Protein AF-A0A7X6A650-F1 (afdb_monomer_lite)

Secondary structure (DSSP, 8-state):
----SSHHHHHHHHHSHHHHHHHHHIIIII-SS-------------SS--TTS-HHHHHHH-

InterPro domains:
  IPR011008 Dimeric alpha-beta barrel [SSF54909] (2-46)
  IPR052936 Jasmonate Hydroxylase-like [PTHR37811] (2-54)

Radius of gyration: 17.83 Å; chains: 1; bounding box: 32×20×44 Å

Structure (mmCIF, N/CA/C/O backbone):
data_AF-A0A7X6A650-F1
#
_entry.id   AF-A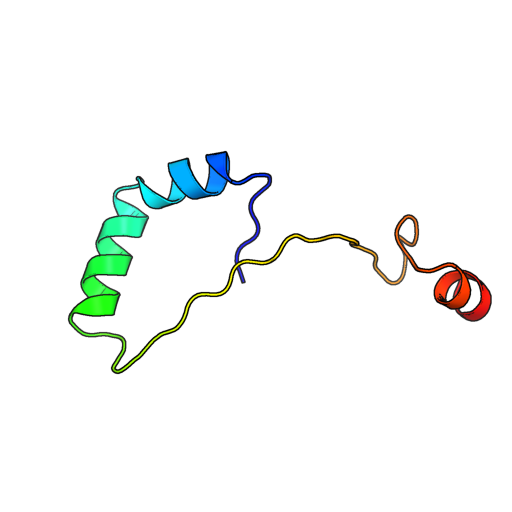0A7X6A650-F1
#
loop_
_atom_site.group_PDB
_atom_site.id
_atom_site.type_symbol
_atom_site.label_atom_id
_atom_site.label_alt_id
_atom_site.label_comp_id
_atom_site.label_asym_id
_atom_site.label_entity_id
_atom_site.label_seq_id
_atom_site.pdbx_PDB_ins_code
_atom_site.Cartn_x
_atom_site.Cartn_y
_atom_site.Cartn_z
_atom_site.occupancy
_atom_site.B_iso_or_equiv
_atom_site.auth_seq_id
_atom_site.auth_comp_id
_atom_site.auth_asym_id
_atom_site.auth_atom_id
_atom_site.pdbx_PDB_model_num
ATOM 1 N N . MET A 1 1 ? -6.979 -0.642 -2.309 1.00 74.81 1 MET A N 1
ATOM 2 C CA . MET A 1 1 ? -5.575 -1.056 -2.099 1.00 74.81 1 MET A CA 1
ATOM 3 C C . MET A 1 1 ? -4.823 0.188 -1.662 1.00 74.81 1 MET A C 1
ATOM 5 O O . MET A 1 1 ? -5.100 1.237 -2.228 1.00 74.81 1 MET A O 1
ATOM 9 N N . ALA A 1 2 ? -4.023 0.119 -0.600 1.00 88.19 2 ALA A N 1
ATOM 10 C CA . ALA A 1 2 ? -3.267 1.267 -0.098 1.00 88.19 2 ALA A CA 1
ATOM 11 C C . ALA A 1 2 ? -1.794 1.087 -0.469 1.00 88.19 2 ALA A C 1
ATOM 13 O O . ALA A 1 2 ? -1.301 -0.039 -0.408 1.00 88.19 2 ALA A O 1
ATOM 14 N N . PHE A 1 3 ? -1.136 2.179 -0.843 1.00 93.31 3 PHE A N 1
ATOM 15 C CA . PHE A 1 3 ? 0.290 2.224 -1.143 1.00 93.31 3 PHE A CA 1
ATOM 16 C C . PHE A 1 3 ? 0.972 3.098 -0.100 1.00 93.31 3 PHE A C 1
ATOM 18 O O . PHE A 1 3 ? 0.410 4.104 0.337 1.00 93.31 3 PHE A O 1
ATOM 25 N N . PHE A 1 4 ? 2.151 2.667 0.317 1.00 94.31 4 PHE A N 1
ATOM 26 C CA . PHE A 1 4 ? 2.992 3.356 1.278 1.00 94.31 4 PHE A CA 1
ATOM 27 C C . PHE A 1 4 ? 4.410 3.315 0.734 1.00 94.31 4 PHE A C 1
ATOM 29 O O . PHE A 1 4 ? 4.797 2.303 0.151 1.00 94.31 4 PHE A O 1
ATOM 36 N N . ASP A 1 5 ? 5.148 4.405 0.919 1.00 94.06 5 ASP A N 1
ATOM 37 C CA . ASP A 1 5 ? 6.519 4.511 0.418 1.00 94.06 5 ASP A CA 1
ATOM 38 C C . ASP A 1 5 ? 7.443 3.491 1.099 1.00 94.06 5 ASP A C 1
ATOM 40 O O . ASP A 1 5 ? 8.285 2.877 0.452 1.00 94.06 5 ASP A O 1
ATOM 44 N N . ASP A 1 6 ? 7.251 3.284 2.405 1.00 94.06 6 ASP A N 1
ATOM 45 C CA . ASP A 1 6 ? 8.039 2.371 3.225 1.00 94.06 6 ASP A CA 1
ATOM 46 C C . ASP A 1 6 ? 7.233 1.809 4.415 1.00 94.06 6 ASP A C 1
ATOM 48 O O . ASP A 1 6 ? 6.095 2.209 4.702 1.00 94.06 6 ASP A O 1
ATOM 52 N N . GLU A 1 7 ? 7.839 0.862 5.132 1.00 93.88 7 GLU A N 1
ATOM 53 C CA . GLU A 1 7 ? 7.249 0.242 6.324 1.00 93.88 7 GLU A CA 1
ATOM 54 C C . GLU A 1 7 ? 7.068 1.255 7.474 1.00 93.88 7 GLU A C 1
ATOM 56 O O . GLU A 1 7 ? 6.127 1.144 8.268 1.00 93.88 7 GLU A O 1
ATOM 61 N N . ASP A 1 8 ? 7.896 2.301 7.547 1.00 96.25 8 ASP A N 1
ATOM 62 C CA . ASP A 1 8 ? 7.760 3.347 8.563 1.00 96.25 8 ASP A CA 1
ATOM 63 C C . ASP A 1 8 ? 6.507 4.205 8.325 1.00 96.25 8 ASP A C 1
ATOM 65 O O . ASP A 1 8 ? 5.829 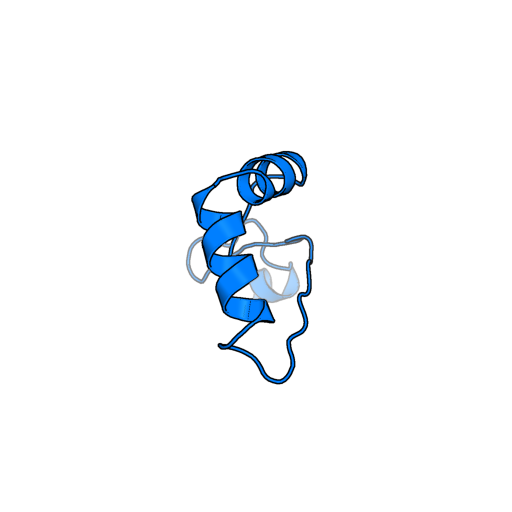4.607 9.277 1.00 96.25 8 ASP A O 1
ATOM 69 N N . ALA A 1 9 ? 6.135 4.456 7.070 1.00 96.31 9 ALA A N 1
ATOM 70 C CA . ALA A 1 9 ? 4.904 5.126 6.676 1.00 96.31 9 ALA A CA 1
ATOM 71 C C . ALA A 1 9 ? 3.684 4.288 7.068 1.00 96.31 9 ALA A C 1
ATOM 73 O O . ALA A 1 9 ? 2.727 4.830 7.635 1.00 96.31 9 ALA A O 1
ATOM 74 N N . VAL A 1 10 ? 3.748 2.963 6.882 1.00 94.50 10 VAL A N 1
ATOM 75 C CA . VAL A 1 10 ? 2.735 2.025 7.393 1.00 94.50 10 VAL A CA 1
ATOM 76 C C . VAL A 1 10 ? 2.646 2.126 8.918 1.00 94.50 10 VAL A C 1
ATOM 78 O O . VAL A 1 10 ? 1.548 2.251 9.474 1.00 94.50 10 VAL A O 1
ATOM 81 N N . ALA A 1 11 ? 3.782 2.119 9.619 1.00 94.88 11 ALA A N 1
ATOM 82 C CA . ALA A 1 11 ? 3.831 2.197 11.075 1.00 94.88 11 ALA A CA 1
ATOM 83 C C . ALA A 1 11 ? 3.247 3.515 11.612 1.00 94.88 11 ALA A C 1
ATOM 85 O O . ALA A 1 11 ? 2.486 3.497 12.587 1.00 94.88 11 ALA A O 1
ATOM 86 N N . ARG A 1 12 ? 3.549 4.653 10.973 1.00 97.12 12 ARG A N 1
ATOM 87 C CA . ARG A 1 12 ? 2.959 5.965 11.295 1.00 97.12 12 ARG A CA 1
ATOM 88 C C . ARG A 1 12 ? 1.452 5.959 11.056 1.00 97.12 12 ARG A C 1
ATOM 90 O O . ARG A 1 12 ? 0.692 6.306 11.961 1.00 97.12 12 ARG A O 1
ATOM 97 N N . TRP A 1 13 ? 1.007 5.495 9.890 1.00 95.44 13 TRP A N 1
ATOM 98 C CA . TRP A 1 13 ? -0.412 5.422 9.541 1.00 95.44 13 TRP A CA 1
ATOM 99 C C . TRP A 1 13 ? -1.215 4.569 10.533 1.00 95.44 13 TRP A C 1
ATOM 101 O O . TRP A 1 13 ? -2.259 5.010 11.026 1.00 95.44 13 TRP A O 1
ATOM 111 N N . ARG A 1 14 ? -0.699 3.396 10.925 1.00 95.06 14 ARG A N 1
ATOM 112 C CA . ARG A 1 14 ? -1.342 2.501 11.908 1.00 95.06 14 ARG A CA 1
ATOM 113 C C . ARG A 1 14 ? -1.528 3.137 13.288 1.00 95.06 14 ARG A C 1
ATOM 115 O O . ARG A 1 14 ? -2.400 2.712 14.050 1.00 95.06 14 ARG A O 1
ATOM 122 N N . LYS A 1 15 ? -0.713 4.135 13.638 1.00 95.81 15 LYS A N 1
ATOM 123 C CA . LYS A 1 15 ? -0.797 4.854 14.918 1.00 95.81 15 LYS A CA 1
ATOM 124 C C . LYS A 1 15 ? -1.809 6.002 14.894 1.00 95.81 15 LYS A C 1
ATOM 126 O O . LYS A 1 15 ? -2.155 6.495 15.965 1.00 95.81 15 LYS A O 1
ATOM 131 N N . THR A 1 16 ? -2.322 6.397 13.726 1.00 97.62 16 THR A N 1
ATOM 132 C CA . THR A 1 16 ? -3.290 7.499 13.628 1.00 97.62 16 THR A CA 1
ATOM 133 C C . THR A 1 16 ? -4.612 7.170 14.346 1.00 97.62 16 THR A C 1
ATOM 135 O O . THR A 1 16 ? -5.104 6.036 14.259 1.00 97.62 16 THR A O 1
ATOM 138 N N . PRO A 1 17 ? -5.234 8.141 15.046 1.00 97.19 17 PRO A N 1
ATOM 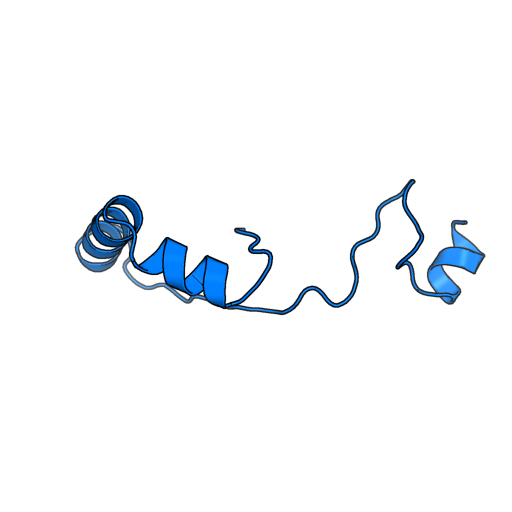139 C CA . PRO A 1 17 ? -6.521 7.936 15.715 1.00 97.19 17 PRO A CA 1
ATOM 140 C C . PRO A 1 17 ? -7.633 7.478 14.764 1.00 97.19 17 PRO A C 1
ATOM 142 O O . PRO A 1 17 ? -8.455 6.635 15.122 1.00 97.19 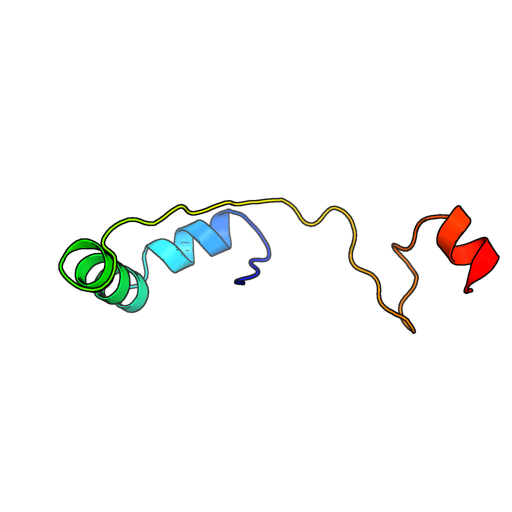17 PRO A O 1
ATOM 145 N N . GLN A 1 18 ? -7.635 7.994 13.534 1.00 96.25 18 GLN A N 1
ATOM 146 C CA . GLN A 1 18 ? -8.601 7.653 12.494 1.00 96.25 18 GLN A CA 1
ATOM 147 C C . GLN A 1 18 ? -8.498 6.173 12.122 1.00 96.25 18 GLN A C 1
ATOM 149 O O . GLN A 1 18 ? -9.510 5.469 12.135 1.00 96.25 18 GLN A O 1
ATOM 154 N N . HIS A 1 19 ? -7.281 5.676 11.865 1.00 94.75 19 HIS A N 1
ATOM 155 C CA . HIS A 1 19 ? -7.071 4.261 11.571 1.00 94.75 19 HIS A CA 1
ATOM 156 C C . HIS A 1 19 ? -7.532 3.374 12.733 1.00 94.75 19 HIS A C 1
ATOM 158 O O . HIS A 1 19 ? -8.277 2.418 12.516 1.00 94.75 19 HIS A O 1
ATOM 164 N N . ARG A 1 20 ? -7.169 3.717 13.977 1.00 95.75 20 ARG A N 1
ATOM 165 C CA . ARG A 1 20 ? -7.583 2.955 15.170 1.00 95.75 20 ARG A CA 1
ATOM 166 C C . ARG A 1 20 ? -9.100 2.922 15.348 1.00 95.75 20 ARG A C 1
ATOM 168 O O . ARG A 1 20 ? -9.651 1.868 15.665 1.00 95.75 20 ARG A O 1
ATOM 175 N N . ARG A 1 21 ? -9.789 4.040 15.101 1.00 95.38 21 ARG A N 1
ATOM 176 C CA . ARG A 1 21 ? -11.257 4.115 15.171 1.00 95.38 21 ARG A CA 1
ATOM 177 C C . ARG A 1 21 ? -11.914 3.187 14.151 1.00 95.38 21 ARG A C 1
ATOM 179 O O . ARG A 1 21 ? -12.801 2.416 14.511 1.00 95.38 21 ARG A O 1
ATOM 186 N N . VAL A 1 22 ? -11.461 3.230 12.898 1.00 92.25 22 VAL A N 1
ATOM 187 C CA . VAL A 1 22 ? -11.980 2.355 11.833 1.00 92.25 22 VAL A CA 1
ATOM 188 C C . VAL A 1 22 ? -11.655 0.890 12.124 1.00 92.25 22 VAL A C 1
ATOM 190 O O . VAL A 1 22 ? -12.514 0.030 11.955 1.00 92.25 22 VAL A O 1
ATOM 193 N N . GLN A 1 23 ? -10.459 0.593 12.635 1.00 92.50 23 GLN A N 1
ATOM 194 C CA . GLN A 1 23 ? -10.064 -0.761 13.020 1.00 92.50 23 GLN A CA 1
ATOM 195 C C . GLN A 1 23 ? -10.958 -1.330 14.133 1.00 92.50 23 GLN A C 1
ATOM 197 O O . GLN A 1 23 ? -11.392 -2.480 14.042 1.00 92.50 23 GLN A O 1
ATOM 202 N N . ALA A 1 24 ? -11.271 -0.538 15.161 1.00 93.25 24 ALA A N 1
ATOM 203 C CA . ALA A 1 24 ? -12.160 -0.951 16.247 1.00 93.25 24 ALA A CA 1
ATOM 204 C C . ALA A 1 24 ? -13.592 -1.217 15.751 1.00 93.25 24 ALA A C 1
ATOM 206 O O . ALA A 1 24 ? -14.209 -2.220 16.123 1.00 93.25 24 ALA A O 1
ATOM 207 N N . LEU A 1 25 ? -14.111 -0.361 14.864 1.00 93.88 25 LEU A N 1
ATOM 208 C CA . LEU A 1 25 ? -15.417 -0.564 14.234 1.00 93.88 25 LEU A CA 1
ATOM 209 C C . LEU A 1 25 ? -15.422 -1.831 13.360 1.00 93.88 25 LEU A C 1
ATOM 211 O O . LEU A 1 25 ? -16.335 -2.650 13.454 1.00 93.88 25 LEU A O 1
ATOM 215 N N . GLY A 1 26 ? -14.349 -2.033 12.592 1.00 91.75 26 GLY A N 1
ATOM 216 C CA . GLY A 1 26 ? -14.116 -3.218 11.771 1.00 91.75 26 GLY A CA 1
ATOM 217 C C . GLY A 1 26 ? -14.231 -4.517 12.560 1.00 91.75 26 GLY A C 1
ATOM 218 O O . GLY A 1 26 ? -15.001 -5.400 12.191 1.00 91.75 26 GLY A O 1
ATOM 219 N N . ARG A 1 27 ? -13.504 -4.599 13.681 1.00 89.25 27 ARG A N 1
ATOM 220 C CA . ARG A 1 27 ? -13.459 -5.783 14.555 1.00 89.25 27 ARG A CA 1
ATOM 221 C C . ARG A 1 27 ? -14.752 -6.038 15.315 1.00 89.25 27 ARG A C 1
ATOM 223 O O . ARG A 1 27 ? -15.027 -7.181 15.649 1.00 89.25 27 ARG A O 1
ATOM 230 N N . SER A 1 28 ? -15.489 -4.984 15.651 1.00 90.75 28 SER A N 1
ATOM 231 C CA . SER A 1 28 ? -16.685 -5.122 16.479 1.00 90.75 28 SER A CA 1
ATOM 232 C C . SER A 1 28 ? -17.945 -5.401 15.668 1.00 90.75 28 SER A C 1
ATOM 234 O O . SER A 1 28 ? -18.855 -6.026 16.204 1.00 90.75 28 SER A O 1
ATOM 236 N N . ARG A 1 29 ? -18.054 -4.881 14.434 1.00 89.25 29 ARG A N 1
ATOM 237 C CA . ARG A 1 29 ? -19.361 -4.809 13.751 1.00 89.25 29 ARG A CA 1
ATOM 238 C C . ARG A 1 29 ? -19.342 -4.945 12.231 1.00 89.25 29 ARG A C 1
ATOM 240 O O . ARG A 1 29 ? -20.385 -5.262 11.676 1.00 89.25 29 ARG A O 1
ATOM 247 N N . LEU A 1 30 ? -18.228 -4.665 11.547 1.00 88.94 30 LEU A N 1
ATOM 248 C CA . LEU A 1 30 ? -18.259 -4.552 10.078 1.00 88.94 30 LEU A CA 1
ATOM 249 C C . LEU A 1 30 ? -17.820 -5.815 9.340 1.00 88.94 30 LEU A C 1
ATOM 251 O O . LEU A 1 30 ? -18.232 -6.010 8.201 1.00 88.94 30 LEU A O 1
ATOM 255 N N . PHE A 1 31 ? -16.984 -6.658 9.950 1.00 86.12 31 PHE A N 1
ATOM 256 C CA . PHE A 1 31 ? -16.444 -7.842 9.283 1.00 86.12 31 PHE A CA 1
ATOM 257 C C . PHE A 1 31 ? -16.683 -9.101 10.113 1.00 86.12 31 PHE A C 1
ATOM 259 O O . PHE A 1 31 ? -16.236 -9.184 11.253 1.00 86.12 31 PHE A O 1
ATOM 266 N N . THR A 1 32 ? -17.309 -10.115 9.512 1.00 87.56 32 THR A N 1
ATOM 267 C CA . THR A 1 32 ? -17.377 -11.470 10.088 1.00 87.56 32 THR A CA 1
ATOM 268 C C . THR A 1 32 ? -15.999 -12.142 10.072 1.00 87.56 32 THR A C 1
ATOM 270 O O . THR A 1 32 ? -15.632 -12.842 11.010 1.00 87.56 32 THR A O 1
ATOM 273 N N . GLN A 1 33 ? -15.204 -11.886 9.027 1.00 86.62 33 GLN A N 1
ATOM 274 C CA . GLN A 1 33 ? -13.810 -12.310 8.901 1.00 86.62 33 GLN A CA 1
ATOM 275 C C . GLN A 1 33 ? -13.069 -11.362 7.947 1.00 86.62 33 GLN A C 1
ATOM 277 O O . GLN A 1 33 ? -13.652 -10.871 6.983 1.00 86.62 33 GLN A O 1
ATOM 282 N N . TYR A 1 34 ? -11.780 -11.109 8.190 1.00 86.19 34 TYR A N 1
ATOM 283 C CA . TYR A 1 34 ? -10.934 -10.332 7.279 1.00 86.19 34 TYR A CA 1
ATOM 284 C C . TYR A 1 34 ? -9.483 -10.835 7.280 1.00 86.19 34 TYR A C 1
ATOM 286 O O . TYR A 1 34 ? -8.999 -11.375 8.275 1.00 86.19 34 TYR A O 1
ATOM 294 N N . ARG A 1 35 ? -8.773 -10.636 6.160 1.00 89.50 35 ARG A N 1
ATOM 295 C CA . ARG A 1 35 ? -7.338 -10.928 6.006 1.00 89.50 35 ARG A CA 1
ATOM 296 C C . ARG A 1 35 ? -6.640 -9.741 5.353 1.00 89.50 35 ARG A C 1
ATOM 298 O O . ARG A 1 35 ? -7.074 -9.274 4.305 1.00 89.50 35 ARG A O 1
ATOM 305 N N . LEU A 1 36 ? -5.538 -9.295 5.951 1.00 87.62 36 LEU A N 1
ATOM 306 C CA . LEU A 1 36 ? -4.638 -8.308 5.356 1.00 87.62 36 LEU A CA 1
ATOM 307 C C . LEU A 1 36 ? -3.464 -9.031 4.689 1.00 87.62 36 LEU A C 1
ATOM 309 O O . LEU A 1 36 ? -2.993 -10.053 5.192 1.00 87.62 36 LEU A O 1
ATOM 313 N N . ARG A 1 37 ? -3.010 -8.513 3.548 1.00 91.88 37 ARG A N 1
ATOM 314 C CA . ARG A 1 37 ? -1.801 -8.960 2.851 1.00 91.88 37 ARG A CA 1
ATOM 315 C C . ARG A 1 37 ? -0.966 -7.731 2.528 1.00 91.88 37 ARG A C 1
ATOM 317 O O . ARG A 1 37 ? -1.524 -6.739 2.068 1.00 91.88 37 ARG A O 1
ATOM 324 N N . MET A 1 38 ? 0.332 -7.834 2.776 1.00 90.44 38 MET A N 1
ATOM 325 C CA . MET A 1 38 ? 1.327 -6.835 2.407 1.00 90.44 38 MET A CA 1
ATOM 326 C C . MET A 1 38 ? 2.258 -7.465 1.379 1.00 90.44 38 MET A C 1
ATOM 328 O O . MET A 1 38 ? 2.560 -8.656 1.475 1.00 90.44 38 MET A O 1
ATOM 332 N N . ALA A 1 39 ? 2.658 -6.683 0.387 1.00 93.25 39 ALA A N 1
ATOM 333 C CA . ALA A 1 39 ? 3.600 -7.087 -0.641 1.00 93.25 39 ALA A CA 1
ATOM 334 C C . ALA A 1 39 ? 4.419 -5.866 -1.054 1.00 93.25 39 ALA A C 1
ATOM 336 O O . ALA A 1 39 ? 3.899 -4.750 -1.061 1.00 93.25 39 ALA A O 1
ATOM 337 N N . GLU A 1 40 ? 5.677 -6.098 -1.405 1.00 92.88 40 GLU A N 1
ATOM 338 C CA . GLU A 1 40 ? 6.550 -5.077 -1.967 1.00 92.88 40 GLU A CA 1
ATOM 339 C C . GLU A 1 40 ? 6.286 -4.938 -3.469 1.00 92.88 40 GLU A C 1
ATOM 341 O O . GLU A 1 40 ? 6.165 -5.933 -4.195 1.00 92.88 40 GLU A O 1
ATOM 346 N N . VAL A 1 41 ? 6.190 -3.697 -3.945 1.00 93.06 41 VAL A N 1
ATOM 347 C CA . VAL A 1 41 ? 6.096 -3.416 -5.377 1.00 93.06 41 VAL A CA 1
ATOM 348 C C . VAL A 1 41 ? 7.502 -3.485 -5.956 1.00 93.06 41 VAL A C 1
ATOM 350 O O . VAL A 1 41 ? 8.288 -2.557 -5.824 1.00 93.06 41 VAL A O 1
ATOM 353 N N . THR A 1 42 ? 7.820 -4.604 -6.601 1.00 93.94 42 THR A N 1
ATOM 354 C CA . THR A 1 42 ? 9.141 -4.806 -7.222 1.00 93.94 42 THR A CA 1
ATOM 355 C C . THR A 1 42 ? 9.269 -4.142 -8.591 1.00 93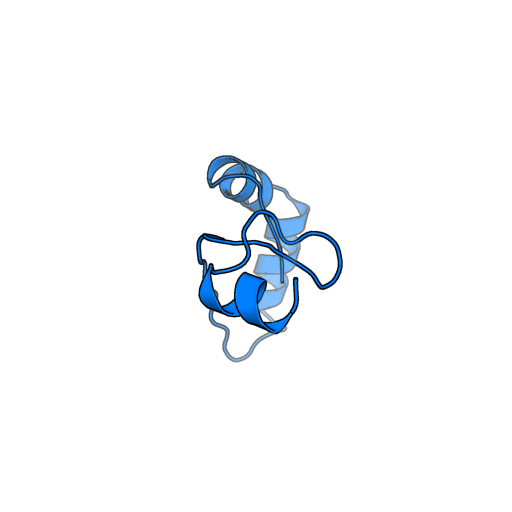.94 42 THR A C 1
ATOM 357 O O . THR A 1 42 ? 10.386 -3.924 -9.057 1.00 93.94 42 THR A O 1
ATOM 360 N N . ARG A 1 43 ? 8.137 -3.875 -9.261 1.00 93.38 43 ARG A N 1
ATOM 361 C CA . ARG A 1 43 ? 8.049 -3.204 -10.565 1.00 93.38 43 ARG A CA 1
ATOM 362 C C . ARG A 1 43 ? 6.721 -2.462 -10.696 1.00 93.38 43 ARG A C 1
ATOM 364 O O . ARG A 1 43 ? 5.676 -3.054 -10.431 1.00 93.38 43 ARG A O 1
ATOM 371 N N . ASP A 1 44 ? 6.765 -1.229 -11.183 1.00 93.38 44 ASP A N 1
ATOM 372 C CA . ASP A 1 44 ? 5.597 -0.425 -11.554 1.00 93.38 44 ASP A CA 1
ATOM 373 C C . ASP A 1 44 ? 5.799 0.196 -12.944 1.00 93.38 44 ASP A C 1
ATOM 375 O O . ASP A 1 44 ? 6.758 0.934 -13.183 1.00 93.38 44 ASP A O 1
ATOM 379 N N . TYR A 1 45 ? 4.932 -0.159 -13.890 1.00 94.44 45 TYR A N 1
ATOM 380 C CA . TYR A 1 45 ? 4.981 0.332 -15.263 1.00 94.44 45 TYR A CA 1
ATOM 381 C C . TYR A 1 45 ? 3.585 0.331 -15.890 1.00 94.44 45 TYR A C 1
ATOM 383 O O . TYR A 1 45 ? 2.732 -0.504 -15.592 1.00 94.44 45 TYR A O 1
ATOM 391 N N . GLY A 1 46 ? 3.364 1.274 -16.800 1.00 90.62 46 GLY A N 1
ATOM 392 C CA . GLY A 1 46 ? 2.118 1.433 -17.540 1.00 90.62 46 GLY A CA 1
ATOM 393 C C . GLY A 1 46 ? 2.332 1.373 -19.048 1.00 90.62 46 GLY A C 1
ATOM 394 O O . GLY A 1 46 ? 3.432 1.138 -19.543 1.00 90.62 46 GLY A O 1
ATOM 395 N N . GLY A 1 47 ? 1.268 1.640 -19.810 1.00 89.06 47 GLY A N 1
ATOM 396 C CA . GLY A 1 47 ? 1.349 1.649 -21.275 1.00 89.06 47 GLY A CA 1
ATOM 397 C C . GLY A 1 47 ? 2.350 2.672 -21.829 1.00 89.06 47 GLY A C 1
ATOM 398 O O . GLY A 1 47 ? 3.003 2.391 -22.826 1.00 89.06 47 GLY A O 1
ATOM 399 N N . ARG A 1 48 ? 2.499 3.829 -21.164 1.00 88.25 48 ARG A N 1
ATOM 400 C CA . ARG A 1 48 ? 3.424 4.908 -21.568 1.00 88.25 48 ARG A CA 1
ATOM 401 C C . ARG A 1 48 ? 4.744 4.911 -20.794 1.00 88.25 48 ARG A C 1
ATOM 403 O O . ARG A 1 48 ? 5.792 5.084 -21.400 1.00 88.25 48 ARG A O 1
ATOM 410 N N . ASN A 1 49 ? 4.704 4.733 -19.472 1.00 91.25 49 ASN A N 1
ATOM 411 C CA . ASN A 1 49 ? 5.916 4.640 -18.657 1.00 91.25 49 ASN A CA 1
ATOM 412 C C . ASN A 1 49 ? 6.359 3.176 -18.593 1.00 91.25 49 ASN A C 1
ATOM 414 O O . ASN A 1 49 ? 5.744 2.385 -17.880 1.00 91.25 49 ASN A O 1
ATOM 418 N N . ARG A 1 50 ? 7.393 2.824 -19.363 1.00 92.94 50 ARG A N 1
ATOM 419 C CA . ARG A 1 50 ? 7.880 1.445 -19.516 1.00 92.94 50 ARG A CA 1
ATOM 420 C C . ARG A 1 50 ? 9.243 1.202 -18.862 1.00 92.94 50 ARG A C 1
ATOM 422 O O . ARG A 1 50 ? 9.859 0.174 -19.136 1.00 92.94 50 ARG A O 1
ATOM 429 N N . ASP A 1 51 ? 9.724 2.100 -18.002 1.00 93.06 51 ASP A N 1
ATOM 430 C CA . ASP A 1 51 ? 11.088 2.022 -17.456 1.00 93.06 51 ASP A CA 1
ATOM 431 C C . ASP A 1 51 ? 11.336 0.737 -16.662 1.00 93.06 51 ASP A C 1
ATOM 433 O O . ASP A 1 51 ? 12.389 0.116 -16.803 1.00 93.06 51 ASP A O 1
ATOM 437 N N . GLN A 1 52 ? 10.328 0.282 -15.917 1.00 94.94 52 GLN A N 1
ATOM 438 C CA . GLN A 1 52 ? 10.379 -0.951 -15.127 1.00 94.94 52 GLN A CA 1
AT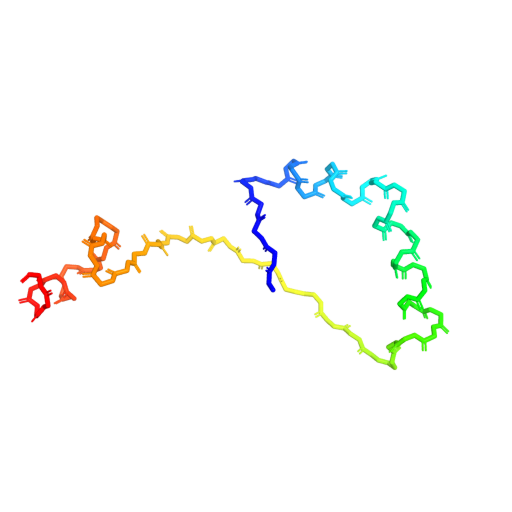OM 439 C C . GLN A 1 52 ? 9.764 -2.163 -15.850 1.00 94.94 52 GLN A C 1
ATOM 441 O O . GLN A 1 52 ? 9.645 -3.239 -15.258 1.00 94.94 52 GLN A O 1
ATOM 446 N N . ALA A 1 53 ? 9.349 -2.010 -17.115 1.00 95.31 53 ALA A N 1
ATOM 447 C CA . ALA A 1 53 ? 8.747 -3.098 -17.877 1.00 95.31 53 ALA A CA 1
ATOM 448 C C . ALA A 1 53 ? 9.784 -4.204 -18.164 1.00 95.31 53 ALA A C 1
ATOM 450 O O . ALA A 1 53 ? 10.928 -3.892 -18.514 1.00 95.31 53 ALA A O 1
ATOM 451 N N . PRO A 1 54 ? 9.401 -5.490 -18.063 1.00 94.69 54 PRO A N 1
ATOM 452 C CA . PRO A 1 54 ? 10.254 -6.613 -18.444 1.00 94.69 54 PRO A CA 1
ATOM 453 C C . PRO A 1 54 ? 10.791 -6.496 -19.878 1.00 94.69 54 PRO A C 1
ATOM 455 O O . PRO A 1 54 ? 10.126 -5.935 -20.751 1.00 94.69 54 PRO A O 1
ATOM 458 N N . ALA A 1 55 ? 11.990 -7.028 -20.132 1.00 93.88 55 ALA A N 1
ATOM 459 C CA . ALA A 1 55 ? 12.670 -6.886 -21.423 1.00 93.88 55 ALA A CA 1
ATOM 460 C C . ALA A 1 55 ? 11.869 -7.485 -22.593 1.00 93.88 55 ALA A C 1
ATOM 462 O O . ALA A 1 55 ? 11.747 -6.858 -23.643 1.00 93.88 55 ALA A O 1
ATOM 463 N N . ASP A 1 56 ? 11.266 -8.653 -22.388 1.00 94.56 56 ASP A N 1
ATOM 464 C CA . ASP A 1 56 ? 10.347 -9.295 -23.330 1.00 94.56 56 ASP A CA 1
ATOM 465 C C . ASP A 1 56 ? 9.108 -8.424 -23.587 1.00 94.56 56 ASP A C 1
ATOM 467 O O . ASP A 1 56 ? 8.731 -8.188 -24.734 1.00 94.56 56 ASP A O 1
ATOM 471 N N . SER A 1 57 ? 8.530 -7.837 -22.536 1.00 93.31 57 SER A N 1
ATOM 472 C CA . SER A 1 57 ? 7.402 -6.911 -22.670 1.00 93.31 57 SER A CA 1
ATOM 473 C C . SER A 1 57 ? 7.779 -5.631 -23.428 1.00 93.31 57 SER A C 1
ATOM 475 O O . SER A 1 57 ? 6.961 -5.089 -24.173 1.00 93.31 57 SER A O 1
ATOM 477 N N . ARG A 1 58 ? 9.001 -5.107 -23.259 1.00 89.19 58 ARG A N 1
ATOM 478 C CA . ARG A 1 58 ? 9.508 -3.954 -24.031 1.00 89.19 58 ARG A CA 1
ATOM 479 C C . ARG A 1 58 ? 9.759 -4.314 -25.492 1.00 89.19 58 ARG A C 1
ATOM 481 O O . ARG A 1 58 ? 9.482 -3.490 -26.347 1.00 89.19 58 ARG A O 1
ATOM 488 N N . ALA A 1 59 ? 10.227 -5.524 -25.785 1.00 90.88 59 ALA A N 1
ATOM 489 C CA . ALA A 1 59 ? 10.457 -5.962 -27.159 1.00 90.88 59 ALA A CA 1
ATOM 490 C C . ALA A 1 59 ? 9.155 -6.095 -27.972 1.00 90.88 59 ALA A C 1
ATOM 492 O O . ALA A 1 59 ? 9.157 -5.838 -29.170 1.00 90.88 59 ALA A O 1
ATOM 493 N N . ILE A 1 60 ? 8.050 -6.486 -27.328 1.00 91.19 60 ILE A N 1
ATOM 494 C CA . ILE A 1 60 ? 6.759 -6.707 -28.004 1.00 91.19 60 ILE A CA 1
ATOM 495 C C . ILE A 1 60 ? 5.917 -5.420 -28.090 1.00 91.19 60 ILE A C 1
ATOM 497 O O . ILE A 1 60 ? 5.167 -5.243 -29.048 1.00 91.19 60 ILE A O 1
ATOM 501 N N . HIS A 1 61 ? 6.002 -4.537 -27.088 1.00 84.50 61 HIS A N 1
ATOM 502 C CA . HIS A 1 61 ? 5.075 -3.404 -26.920 1.00 84.50 61 HIS A CA 1
ATOM 503 C C . HIS A 1 61 ? 5.749 -2.032 -26.739 1.00 84.50 61 HIS A C 1
ATOM 505 O O . HIS A 1 61 ? 5.071 -1.082 -26.339 1.00 84.50 61 HIS A O 1
ATOM 511 N N . GLY A 1 62 ? 7.073 -1.958 -26.889 1.00 68.50 62 GLY A N 1
ATOM 512 C CA . GLY A 1 62 ? 7.860 -0.729 -26.747 1.00 68.50 62 GLY A CA 1
ATOM 513 C C . GLY A 1 62 ? 7.720 0.222 -27.922 1.00 68.50 62 GLY A C 1
ATOM 514 O O . GLY A 1 62 ? 7.493 -0.259 -29.052 1.00 68.50 62 GLY A O 1
#

Foldseek 3Di:
DDDDPDVVRVVVVCPDPVNVVVVVCCVPPNDPDDDDDDDDPPADADLPRCPRPDPVCVVVRD

Organism: NCBI:txid1105143

Sequence (62 aa):
MAFFDDEDAVARWRKTPQHRRVQALGRSRLFTQYRLRMAEVTRDYGGRNRDQAPADSRAIHG

pLDDT: mean 91.82, std 4.8, range [68.5, 97.62]